Protein AF-A0A8J6PAV0-F1 (afdb_monomer_lite)

Secondary structure (DSSP, 8-state):
---HHHHHTTSEEEEEETTTTEEEEEE--SS--SSS------SS-SSTTTTHHIIIIIIS---HHHHHHHHHTT--

Foldseek 3Di:
DPDPVCVVQCQWDWAAEPLVRGIDTDGDDPPQDPPDGDDHPHPDDNDPCPCVCCCVCVVVVDDPVRVVVCVVVVVD

pLDDT: mean 94.88, std 2.75, range [77.12, 98.19]

Structure (mmCIF, N/CA/C/O backbone):
data_AF-A0A8J6PAV0-F1
#
_entry.id   AF-A0A8J6PAV0-F1
#
loop_
_atom_site.group_PDB
_atom_site.id
_atom_site.type_symbol
_atom_site.label_atom_id
_atom_site.label_alt_id
_atom_site.label_comp_id
_atom_site.label_asym_id
_atom_site.label_entity_id
_atom_site.label_seq_id
_atom_site.pdbx_PDB_ins_code
_atom_site.Cartn_x
_atom_site.Cartn_y
_atom_site.Cartn_z
_atom_site.occupancy
_atom_site.B_iso_or_equiv
_atom_site.auth_seq_id
_atom_site.auth_comp_id
_atom_site.auth_asym_id
_atom_site.auth_atom_id
_atom_site.pdbx_PDB_model_num
ATOM 1 N N . VAL A 1 1 ? 8.645 4.092 -21.083 1.00 77.12 1 VAL A N 1
ATOM 2 C CA . VAL A 1 1 ? 10.091 4.395 -20.935 1.00 77.12 1 VAL A CA 1
ATOM 3 C C . VAL A 1 1 ? 10.863 3.606 -21.979 1.00 77.12 1 VAL A C 1
ATOM 5 O O . VAL A 1 1 ? 10.585 2.420 -22.125 1.00 77.12 1 VAL A O 1
ATOM 8 N N . ALA A 1 2 ? 11.735 4.266 -22.746 1.00 90.44 2 ALA A N 1
ATOM 9 C CA . ALA A 1 2 ? 12.438 3.664 -23.887 1.00 90.44 2 ALA A CA 1
ATOM 10 C C . ALA A 1 2 ? 13.902 3.289 -23.598 1.00 90.44 2 ALA A C 1
ATOM 12 O O . ALA A 1 2 ? 14.481 2.544 -24.377 1.00 90.44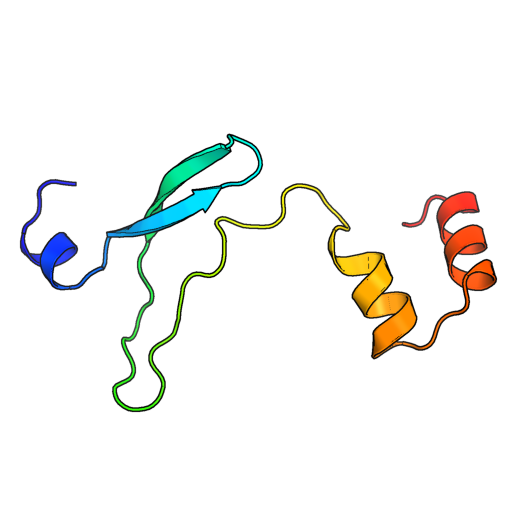 2 ALA A O 1
ATOM 13 N N . ASP A 1 3 ? 14.481 3.771 -22.493 1.00 95.38 3 ASP A N 1
ATOM 14 C CA . ASP A 1 3 ? 15.861 3.462 -22.113 1.00 95.38 3 ASP A CA 1
ATOM 15 C C 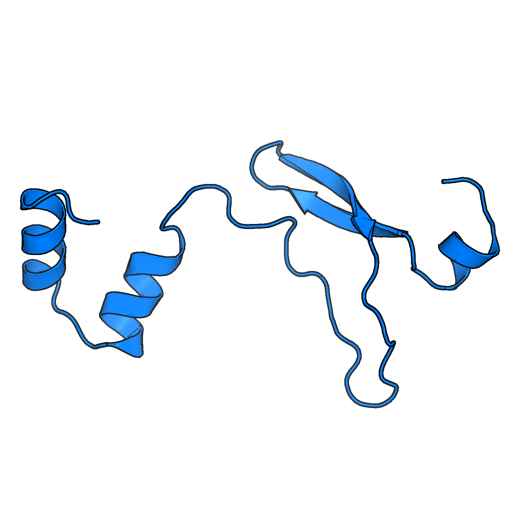. ASP A 1 3 ? 16.045 1.944 -21.887 1.00 95.38 3 ASP A C 1
ATOM 17 O O . ASP A 1 3 ? 15.360 1.380 -21.020 1.00 95.38 3 ASP A O 1
ATOM 21 N N . PRO A 1 4 ? 16.926 1.269 -22.653 1.00 95.38 4 PRO A N 1
ATOM 22 C CA . PRO A 1 4 ? 17.114 -0.177 -22.549 1.00 95.38 4 PRO A CA 1
ATOM 23 C C . PRO A 1 4 ? 17.595 -0.620 -21.168 1.00 95.38 4 PRO A C 1
ATOM 25 O O . PRO A 1 4 ? 17.066 -1.580 -20.612 1.00 95.38 4 PRO A O 1
ATOM 28 N N . HIS A 1 5 ? 18.521 0.124 -20.562 1.00 94.88 5 HIS A N 1
ATOM 29 C CA . HIS A 1 5 ? 19.115 -0.228 -19.274 1.00 94.88 5 HIS A CA 1
ATOM 30 C C . HIS A 1 5 ? 18.091 -0.166 -18.141 1.00 94.88 5 HIS A C 1
ATOM 32 O O . HIS A 1 5 ? 18.051 -1.046 -17.280 1.00 94.88 5 HIS A O 1
ATOM 38 N N . LEU A 1 6 ? 17.210 0.840 -18.153 1.00 94.38 6 LEU A N 1
ATOM 39 C CA . LEU A 1 6 ? 16.116 0.942 -17.185 1.00 94.38 6 LEU A CA 1
ATOM 40 C C . LEU A 1 6 ? 15.111 -0.208 -17.327 1.00 94.38 6 LEU A C 1
ATOM 42 O O . LEU A 1 6 ? 14.600 -0.694 -16.315 1.00 94.38 6 LEU A O 1
ATOM 46 N N . ARG A 1 7 ? 14.830 -0.655 -18.556 1.00 92.06 7 ARG A N 1
ATOM 47 C CA . ARG A 1 7 ? 13.910 -1.775 -18.807 1.00 92.06 7 ARG A CA 1
ATOM 48 C C . ARG A 1 7 ? 14.517 -3.112 -18.398 1.00 92.06 7 ARG A C 1
ATOM 50 O O . ARG A 1 7 ? 13.885 -3.853 -17.652 1.00 92.06 7 ARG A O 1
ATOM 57 N N . GLU A 1 8 ? 15.736 -3.401 -18.842 1.00 93.88 8 GLU A N 1
ATOM 58 C CA . GLU A 1 8 ? 16.433 -4.667 -18.573 1.00 93.88 8 GLU A CA 1
ATOM 59 C C . GLU A 1 8 ? 16.683 -4.886 -17.083 1.00 93.88 8 GLU A C 1
ATOM 61 O O . GLU A 1 8 ? 16.597 -6.005 -16.579 1.00 93.88 8 GLU A O 1
ATOM 66 N N . ARG A 1 9 ? 16.936 -3.801 -16.347 1.00 94.69 9 ARG A N 1
ATOM 67 C CA . ARG A 1 9 ? 17.146 -3.857 -14.898 1.00 94.69 9 ARG A CA 1
ATOM 68 C C . ARG A 1 9 ? 15.856 -3.808 -14.084 1.00 94.69 9 ARG A C 1
ATOM 70 O O . ARG A 1 9 ? 15.933 -3.810 -12.857 1.00 94.69 9 ARG A O 1
ATOM 77 N N . GLY A 1 10 ? 14.691 -3.747 -14.733 1.00 93.88 10 GLY A N 1
ATOM 78 C CA . GLY A 1 10 ? 13.396 -3.652 -14.058 1.00 93.88 10 GLY A CA 1
ATOM 79 C C . GLY A 1 10 ? 13.249 -2.385 -13.212 1.00 93.88 10 GLY A C 1
ATOM 80 O O . GLY A 1 10 ? 12.518 -2.390 -12.228 1.00 93.88 10 GLY A O 1
ATOM 81 N N . MET A 1 11 ? 13.957 -1.307 -13.570 1.00 95.69 11 MET A N 1
ATOM 82 C CA . MET A 1 11 ? 13.921 -0.022 -12.856 1.00 95.69 11 MET A CA 1
ATOM 83 C C . MET A 1 11 ? 12.601 0.716 -13.072 1.00 95.69 11 MET A C 1
ATOM 85 O O . MET A 1 11 ? 12.252 1.598 -12.292 1.00 95.69 11 MET A O 1
ATOM 89 N N . ILE A 1 12 ? 11.875 0.346 -14.126 1.00 95.56 12 ILE A N 1
ATOM 90 C CA . ILE A 1 12 ? 10.492 0.731 -14.375 1.00 95.56 12 ILE A CA 1
ATOM 91 C C . ILE A 1 12 ? 9.686 -0.558 -14.404 1.00 95.56 12 ILE A C 1
ATOM 93 O O . ILE A 1 12 ? 9.907 -1.406 -15.269 1.00 95.56 12 ILE A O 1
ATOM 97 N N . ALA A 1 13 ? 8.792 -0.711 -13.438 1.00 95.12 13 ALA A N 1
ATOM 98 C CA . ALA A 1 13 ? 8.064 -1.941 -13.188 1.00 95.12 13 ALA A CA 1
ATOM 99 C C . ALA A 1 13 ? 6.555 -1.713 -13.259 1.00 95.12 13 ALA A C 1
ATOM 101 O O . ALA A 1 13 ? 6.073 -0.580 -13.220 1.00 95.12 13 ALA A O 1
ATOM 102 N N . GLU A 1 14 ? 5.822 -2.812 -13.368 1.00 95.25 14 GLU A N 1
ATOM 103 C CA . GLU A 1 14 ? 4.368 -2.834 -13.346 1.00 95.25 14 GLU A CA 1
ATOM 104 C C . GLU A 1 14 ? 3.841 -2.769 -11.911 1.00 95.25 14 GLU A C 1
ATOM 106 O O . GLU A 1 14 ? 4.290 -3.501 -11.029 1.00 95.25 14 GLU A O 1
ATOM 111 N N . HIS A 1 15 ? 2.864 -1.894 -11.692 1.00 95.94 15 HIS A N 1
ATOM 112 C CA . HIS A 1 15 ? 2.124 -1.750 -10.445 1.00 95.94 15 HIS A CA 1
ATOM 113 C C . HIS A 1 15 ? 0.640 -1.860 -10.777 1.00 95.94 15 HIS A C 1
ATOM 115 O O . HIS A 1 15 ? 0.113 -1.028 -11.516 1.00 95.94 15 HIS A O 1
ATOM 121 N N . TYR A 1 16 ? -0.049 -2.879 -10.267 1.00 95.25 16 TYR A N 1
ATOM 122 C CA . TYR A 1 16 ? -1.500 -2.949 -10.426 1.00 95.25 16 TYR A CA 1
ATOM 123 C C . TYR A 1 16 ? -2.175 -1.961 -9.472 1.00 95.25 16 TYR A C 1
ATOM 125 O O . TYR A 1 16 ? -1.979 -2.039 -8.255 1.00 95.25 16 TYR A O 1
ATOM 133 N N . ASP A 1 17 ? -2.961 -1.037 -10.024 1.00 95.06 17 ASP A N 1
ATOM 134 C CA . ASP A 1 17 ? -3.739 -0.073 -9.253 1.00 95.06 17 ASP A CA 1
ATOM 135 C C . ASP A 1 17 ? -5.224 -0.443 -9.299 1.00 95.06 17 ASP A C 1
ATOM 137 O O . ASP A 1 17 ? -5.907 -0.289 -10.317 1.00 95.06 17 ASP A O 1
ATOM 141 N N . ALA A 1 18 ? -5.728 -0.923 -8.164 1.00 92.81 18 ALA A N 1
ATOM 142 C CA . ALA A 1 18 ? -7.110 -1.354 -8.026 1.00 92.81 18 ALA A CA 1
ATOM 143 C C . ALA A 1 18 ? -8.121 -0.191 -8.078 1.00 92.81 18 ALA A C 1
ATOM 145 O O . ALA A 1 18 ? -9.283 -0.434 -8.389 1.00 92.81 18 ALA A O 1
ATOM 146 N N . ARG A 1 19 ? -7.706 1.067 -7.856 1.00 92.81 19 ARG A N 1
ATOM 147 C CA . ARG A 1 19 ? -8.602 2.241 -7.943 1.00 92.81 19 ARG A CA 1
ATOM 148 C C . ARG A 1 19 ? -9.024 2.530 -9.376 1.00 92.81 19 ARG A C 1
ATOM 150 O O . ARG A 1 19 ? -10.116 3.029 -9.614 1.00 92.81 19 ARG A O 1
ATOM 157 N N . ILE A 1 20 ? -8.137 2.232 -10.323 1.00 93.94 20 ILE A N 1
ATOM 158 C CA . ILE A 1 20 ? -8.342 2.484 -11.754 1.00 93.94 20 ILE A CA 1
ATOM 159 C C . ILE A 1 20 ? -8.465 1.193 -12.574 1.00 93.94 20 ILE A C 1
ATOM 161 O O . ILE A 1 20 ? -8.583 1.262 -13.796 1.00 93.94 20 ILE A O 1
ATOM 165 N N . GLY A 1 21 ? -8.413 0.025 -11.924 1.00 94.38 21 GLY A N 1
ATOM 166 C CA . GLY A 1 21 ? -8.618 -1.283 -12.551 1.00 94.38 21 GLY A CA 1
ATOM 167 C C . GLY A 1 21 ? -7.589 -1.640 -13.624 1.00 94.38 21 GLY A C 1
ATOM 168 O O . GLY A 1 21 ? -7.912 -2.363 -14.565 1.00 94.38 21 GLY A O 1
ATOM 169 N N . ARG A 1 22 ? -6.365 -1.103 -13.541 1.00 95.00 22 ARG A N 1
ATOM 170 C CA . ARG A 1 22 ? -5.319 -1.363 -14.539 1.00 95.00 22 ARG A CA 1
ATOM 171 C C . ARG A 1 22 ? -3.914 -1.252 -13.970 1.00 95.00 22 ARG A C 1
ATOM 173 O O . ARG A 1 22 ? -3.674 -0.616 -12.946 1.00 95.00 22 ARG A O 1
ATOM 180 N N . THR A 1 23 ? -2.971 -1.820 -14.708 1.00 95.50 23 THR A N 1
ATOM 181 C CA . THR A 1 23 ? -1.541 -1.683 -14.441 1.00 95.50 23 THR A CA 1
ATOM 182 C C . THR A 1 23 ? -1.026 -0.310 -14.865 1.00 95.50 23 THR A C 1
ATOM 184 O O . THR A 1 23 ? -1.351 0.189 -15.945 1.00 95.50 23 THR A O 1
ATOM 187 N N . VAL A 1 24 ? -0.177 0.279 -14.026 1.00 94.62 24 VAL A N 1
ATOM 188 C CA . VAL A 1 24 ? 0.603 1.484 -14.317 1.00 94.62 24 VAL A CA 1
ATOM 189 C C . VAL A 1 24 ? 2.093 1.192 -14.196 1.00 94.62 24 VAL A C 1
ATOM 191 O O . VAL A 1 24 ? 2.506 0.258 -13.510 1.00 94.62 24 VAL A O 1
ATOM 194 N N . LEU A 1 25 ? 2.912 1.989 -14.881 1.00 94.81 25 LEU A N 1
ATOM 195 C CA . LEU A 1 25 ? 4.363 1.904 -14.766 1.00 94.81 25 LEU A CA 1
ATOM 196 C C . LEU A 1 25 ? 4.850 2.844 -13.667 1.00 94.81 25 LEU A C 1
ATOM 198 O O . LEU A 1 25 ? 4.573 4.042 -13.708 1.00 94.81 25 LEU A O 1
ATOM 202 N N . GLY A 1 26 ? 5.604 2.298 -12.721 1.00 94.25 26 GLY A N 1
ATOM 203 C CA . GLY A 1 26 ? 6.213 3.037 -11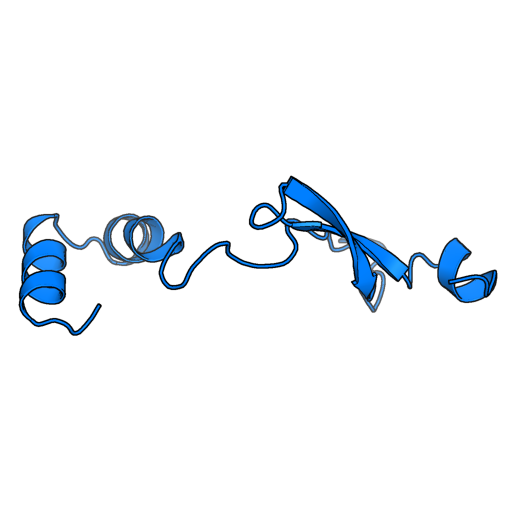.621 1.00 94.25 26 GLY A CA 1
ATOM 204 C C . GLY A 1 26 ? 7.663 2.612 -11.389 1.00 94.25 26 GLY A C 1
ATOM 205 O O . GLY A 1 26 ? 8.183 1.759 -12.115 1.00 94.25 26 GLY A O 1
ATOM 206 N N . PRO A 1 27 ? 8.337 3.188 -10.383 1.00 95.19 27 PRO A N 1
ATOM 207 C CA . PRO A 1 27 ? 9.682 2.772 -10.008 1.00 95.19 27 PRO A CA 1
ATOM 208 C C . PRO A 1 27 ? 9.745 1.282 -9.649 1.00 95.19 27 PRO A C 1
ATOM 210 O O . PRO A 1 27 ? 8.838 0.738 -9.015 1.00 95.19 27 PRO A O 1
ATOM 213 N N . GLY A 1 28 ? 10.820 0.622 -10.068 1.00 96.00 28 GLY A N 1
ATOM 214 C CA . GLY A 1 28 ? 11.170 -0.728 -9.640 1.00 96.00 28 GLY A CA 1
ATOM 215 C C . GLY A 1 28 ? 11.746 -0.770 -8.225 1.00 96.00 28 GLY A C 1
ATOM 216 O O . GLY A 1 28 ? 11.995 0.259 -7.598 1.00 96.00 28 GLY A O 1
ATOM 217 N N . ILE A 1 29 ? 11.993 -1.979 -7.720 1.00 96.50 29 ILE A N 1
ATOM 218 C CA . ILE A 1 29 ? 12.558 -2.182 -6.380 1.00 96.50 29 ILE A CA 1
ATOM 219 C C . ILE A 1 29 ? 14.082 -2.110 -6.434 1.00 96.50 29 ILE A C 1
ATOM 221 O O . ILE A 1 29 ? 14.726 -2.878 -7.153 1.00 96.50 29 ILE A O 1
ATOM 225 N N . VAL A 1 30 ? 14.653 -1.215 -5.626 1.00 94.81 30 VAL A N 1
ATOM 226 C CA . VAL A 1 30 ? 16.099 -1.003 -5.511 1.00 94.81 30 VAL A CA 1
ATOM 227 C C . VAL A 1 30 ? 16.546 -0.956 -4.042 1.00 94.81 30 VAL A C 1
ATOM 229 O O . VAL A 1 30 ? 15.866 -0.327 -3.234 1.00 94.81 30 VAL A O 1
ATOM 232 N N . PRO A 1 31 ? 17.688 -1.579 -3.684 1.00 93.94 31 PRO A N 1
ATOM 233 C CA . PRO A 1 31 ? 18.509 -2.464 -4.515 1.00 93.94 31 PRO A CA 1
ATOM 234 C C . PRO A 1 31 ? 17.833 -3.826 -4.764 1.00 93.94 31 PRO A C 1
ATOM 236 O O . PRO A 1 31 ? 16.978 -4.270 -4.000 1.00 93.94 31 PRO A O 1
ATOM 239 N N . ARG A 1 32 ? 18.249 -4.531 -5.824 1.00 94.44 32 ARG A N 1
ATOM 240 C CA . ARG A 1 32 ? 17.810 -5.912 -6.074 1.00 94.44 32 ARG A CA 1
ATOM 241 C C . ARG A 1 32 ? 18.667 -6.877 -5.260 1.00 94.44 32 ARG A C 1
ATOM 243 O O . ARG A 1 32 ? 19.817 -7.132 -5.611 1.00 94.44 32 ARG A O 1
ATOM 250 N N . LEU A 1 33 ? 18.097 -7.415 -4.186 1.00 96.25 33 LEU A N 1
ATOM 251 C CA . LEU A 1 33 ? 18.754 -8.425 -3.358 1.00 96.25 33 LEU A CA 1
ATOM 252 C C . LEU A 1 33 ? 18.795 -9.777 -4.081 1.00 96.25 33 LEU A C 1
ATOM 254 O O . LEU A 1 33 ? 17.844 -10.153 -4.767 1.00 96.25 33 LEU A O 1
ATOM 258 N N . THR A 1 34 ? 19.895 -10.510 -3.922 1.00 95.94 34 THR A N 1
ATOM 259 C CA . THR A 1 34 ? 20.096 -11.818 -4.565 1.00 95.94 34 THR A CA 1
ATOM 260 C C . THR A 1 34 ? 19.362 -12.942 -3.839 1.00 95.94 34 THR A C 1
ATOM 262 O O . THR A 1 34 ? 18.760 -13.785 -4.495 1.00 95.94 34 THR A O 1
ATOM 265 N N . ALA A 1 35 ? 19.372 -12.939 -2.502 1.00 97.56 35 ALA A N 1
ATOM 266 C CA . ALA A 1 35 ? 18.718 -13.967 -1.689 1.00 97.56 35 ALA A CA 1
ATOM 267 C C . ALA A 1 35 ? 17.221 -13.692 -1.460 1.00 97.56 35 ALA A C 1
ATOM 269 O O . ALA A 1 35 ? 16.409 -14.612 -1.483 1.00 97.56 35 ALA A O 1
ATOM 270 N N . THR A 1 36 ? 16.847 -12.426 -1.256 1.00 97.06 36 THR A N 1
ATOM 271 C CA . THR A 1 36 ? 15.483 -12.013 -0.880 1.00 97.06 36 THR A CA 1
ATOM 272 C C . THR A 1 36 ? 14.984 -10.857 -1.753 1.00 97.06 36 THR A C 1
ATOM 274 O O . THR A 1 36 ? 14.770 -9.745 -1.267 1.00 97.06 36 THR A O 1
ATOM 277 N N . PRO A 1 37 ? 14.824 -11.064 -3.074 1.00 95.44 37 PRO A N 1
ATOM 278 C CA . PRO A 1 37 ? 14.352 -10.009 -3.961 1.00 95.44 37 PRO A CA 1
ATOM 279 C C . PRO A 1 37 ? 12.959 -9.530 -3.531 1.00 95.44 37 PRO A C 1
ATOM 281 O O . PRO A 1 37 ? 12.032 -10.329 -3.386 1.00 95.44 37 PRO A O 1
ATOM 284 N N . GLY A 1 38 ? 12.805 -8.217 -3.349 1.00 95.44 38 GLY A N 1
ATOM 285 C CA . GLY A 1 38 ? 11.504 -7.619 -3.061 1.00 95.44 38 GLY A CA 1
ATOM 286 C C . GLY A 1 38 ? 10.510 -7.817 -4.210 1.00 95.44 38 GLY A C 1
ATOM 287 O O . GLY A 1 38 ? 10.892 -8.080 -5.354 1.00 95.44 38 GLY A O 1
ATOM 288 N N . ARG A 1 39 ? 9.216 -7.661 -3.912 1.00 94.75 39 ARG A N 1
ATOM 289 C CA . ARG A 1 39 ? 8.135 -7.677 -4.909 1.00 94.75 39 ARG A CA 1
ATOM 290 C C . ARG A 1 39 ? 7.181 -6.508 -4.707 1.00 94.75 39 ARG A C 1
ATOM 292 O O . ARG A 1 39 ? 6.878 -6.143 -3.573 1.00 94.75 39 ARG A O 1
ATOM 299 N N . ILE A 1 40 ? 6.694 -5.959 -5.817 1.00 94.75 40 ILE A N 1
ATOM 300 C CA . ILE A 1 40 ? 5.603 -4.984 -5.827 1.00 94.75 40 ILE A CA 1
ATOM 301 C C . ILE A 1 40 ? 4.306 -5.775 -5.676 1.00 94.75 40 ILE A C 1
ATOM 303 O O . ILE A 1 40 ? 4.043 -6.679 -6.465 1.00 94.75 40 ILE A O 1
ATOM 307 N N . ARG A 1 41 ? 3.530 -5.473 -4.633 1.00 91.38 41 ARG A N 1
ATOM 308 C CA . ARG A 1 41 ? 2.260 -6.158 -4.344 1.00 91.38 41 ARG A CA 1
ATOM 309 C C . ARG A 1 41 ? 1.055 -5.408 -4.906 1.00 91.38 41 ARG A C 1
ATOM 311 O O . ARG A 1 41 ? 0.121 -6.035 -5.388 1.00 91.38 41 ARG A O 1
ATOM 318 N N . ASN A 1 42 ? 1.083 -4.081 -4.851 1.00 90.31 42 ASN A N 1
ATOM 319 C CA . ASN A 1 42 ? 0.048 -3.190 -5.366 1.00 90.31 42 ASN A CA 1
ATOM 320 C C . ASN A 1 42 ? 0.640 -1.785 -5.592 1.00 90.31 42 ASN A C 1
ATOM 322 O O . ASN A 1 42 ? 1.763 -1.512 -5.165 1.00 90.31 42 ASN A O 1
ATOM 326 N N . ALA A 1 43 ? -0.120 -0.904 -6.246 1.00 94.00 43 ALA A N 1
ATOM 327 C CA . ALA A 1 43 ? 0.219 0.510 -6.453 1.00 94.00 43 ALA A CA 1
ATOM 328 C C . ALA A 1 43 ? -0.110 1.423 -5.246 1.00 94.00 43 ALA A C 1
ATOM 330 O O . ALA A 1 43 ? -0.164 2.647 -5.388 1.00 94.00 43 ALA A O 1
ATOM 331 N N . GLY A 1 44 ? -0.364 0.841 -4.072 1.00 91.69 44 GLY A N 1
ATOM 332 C CA . GLY A 1 44 ? -0.883 1.513 -2.883 1.00 91.69 44 GLY A CA 1
ATOM 333 C C . GLY A 1 44 ? -2.327 1.114 -2.542 1.00 91.69 44 GLY A C 1
ATOM 334 O O . GLY A 1 44 ? -3.008 0.474 -3.351 1.00 91.69 44 GLY A O 1
ATOM 335 N N . PRO A 1 45 ? -2.796 1.475 -1.334 1.00 92.50 45 PRO A N 1
ATOM 336 C CA . PRO A 1 45 ? -4.153 1.188 -0.885 1.00 92.50 45 PRO A CA 1
ATOM 337 C C . PRO A 1 45 ? -5.191 1.947 -1.720 1.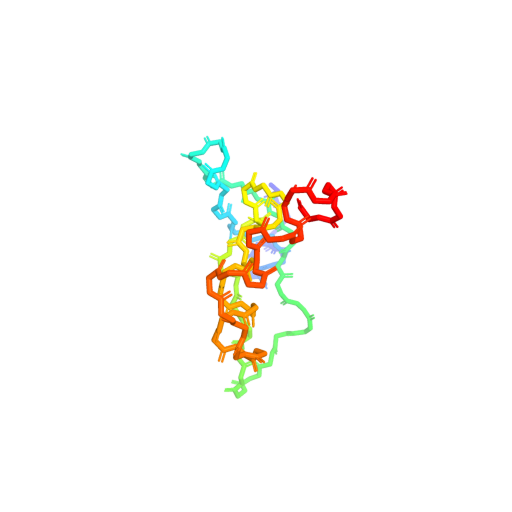00 92.50 45 PRO A C 1
ATOM 339 O O . PRO A 1 45 ? -4.949 3.062 -2.192 1.00 92.50 45 PRO A O 1
ATOM 342 N N . THR A 1 46 ? -6.370 1.348 -1.894 1.00 92.69 46 THR A N 1
ATOM 343 C CA . THR A 1 46 ? -7.457 1.957 -2.674 1.00 92.69 46 THR A CA 1
ATOM 344 C C . THR A 1 46 ? -8.067 3.171 -1.985 1.00 92.69 46 THR A C 1
ATOM 346 O O . THR A 1 46 ? -8.487 4.109 -2.660 1.00 92.69 46 THR A O 1
ATOM 349 N N . GLN A 1 47 ? -8.076 3.162 -0.654 1.00 92.25 47 GLN A N 1
ATOM 350 C CA . GLN A 1 47 ? -8.617 4.208 0.203 1.00 92.25 47 GLN A CA 1
ATOM 351 C C . GLN A 1 47 ? -7.870 4.245 1.547 1.00 92.25 47 GLN A C 1
ATOM 353 O O . GLN A 1 47 ? -7.247 3.245 1.923 1.00 92.25 47 GLN A O 1
ATOM 358 N N . PRO A 1 48 ? -7.925 5.367 2.285 1.00 93.00 48 PRO A N 1
ATOM 359 C CA . PRO A 1 48 ? -7.461 5.415 3.669 1.00 93.00 48 PRO A CA 1
ATOM 360 C C . PRO A 1 48 ? -8.158 4.352 4.532 1.00 93.00 48 PRO A C 1
ATOM 362 O O . PRO A 1 48 ? -9.346 4.098 4.359 1.00 93.00 48 PRO A O 1
ATOM 365 N N . GLY A 1 49 ? -7.414 3.733 5.450 1.00 93.81 49 GLY A N 1
ATOM 366 C CA . GLY A 1 49 ? -7.967 2.798 6.436 1.00 93.81 49 GLY A CA 1
ATOM 367 C C . GLY A 1 49 ? -8.307 1.389 5.931 1.00 93.81 49 GLY A C 1
ATOM 368 O O . GLY A 1 49 ? -8.933 0.637 6.667 1.00 93.81 49 GLY A O 1
ATOM 369 N N . VAL A 1 50 ? -7.896 0.995 4.716 1.00 93.81 50 VAL A N 1
ATOM 370 C CA . VAL A 1 50 ? -8.165 -0.356 4.160 1.00 93.81 50 VAL A CA 1
ATOM 371 C C . VAL A 1 50 ? -7.714 -1.508 5.069 1.00 93.81 50 VAL A C 1
ATOM 373 O O . VAL A 1 50 ? -8.374 -2.542 5.097 1.00 93.81 50 VAL A O 1
ATOM 376 N N . ASP A 1 51 ? -6.648 -1.308 5.845 1.00 94.81 51 ASP A N 1
ATOM 377 C CA . ASP A 1 51 ? -6.087 -2.328 6.738 1.00 94.81 51 ASP A CA 1
ATOM 378 C C . ASP A 1 51 ? -6.515 -2.134 8.212 1.00 94.81 51 ASP A C 1
ATOM 380 O O . ASP A 1 51 ? -6.018 -2.839 9.089 1.00 94.81 51 ASP A O 1
ATOM 384 N N . ASN A 1 52 ? -7.422 -1.188 8.520 1.00 95.44 52 ASN A N 1
ATOM 385 C CA . ASN A 1 52 ? -7.815 -0.875 9.904 1.00 95.44 52 ASN A CA 1
ATOM 386 C C . ASN A 1 52 ? -8.376 -2.101 10.629 1.00 95.44 52 ASN A C 1
ATOM 388 O O . ASN A 1 52 ? -7.940 -2.402 11.735 1.00 95.44 52 ASN A O 1
ATOM 392 N N . ASP A 1 53 ? -9.290 -2.838 9.998 1.00 94.12 53 ASP A N 1
ATOM 393 C CA . ASP A 1 53 ? -9.889 -4.036 10.595 1.00 94.12 53 ASP A CA 1
ATOM 394 C C . ASP A 1 53 ? -8.844 -5.124 10.876 1.00 94.12 53 ASP A C 1
ATOM 396 O O . ASP A 1 53 ? -8.855 -5.727 11.952 1.00 94.12 53 ASP A O 1
ATOM 400 N N . GLU A 1 54 ? -7.919 -5.358 9.936 1.00 96.12 54 GLU A N 1
ATOM 401 C CA . GLU A 1 54 ? -6.838 -6.338 10.102 1.00 96.12 54 GLU A CA 1
ATOM 402 C C . GLU A 1 54 ? -5.940 -5.957 11.284 1.00 96.12 54 GLU A C 1
ATOM 404 O O . GLU A 1 54 ? -5.629 -6.798 12.129 1.00 96.12 54 GLU A O 1
ATOM 409 N N . VAL A 1 55 ? -5.563 -4.682 11.386 1.00 97.06 55 VAL A N 1
ATOM 410 C CA . VAL A 1 55 ? -4.672 -4.200 12.445 1.00 97.06 55 VAL A CA 1
ATOM 411 C C . VAL A 1 55 ? -5.386 -4.144 13.794 1.00 97.06 55 VAL A C 1
ATOM 413 O O . VAL A 1 55 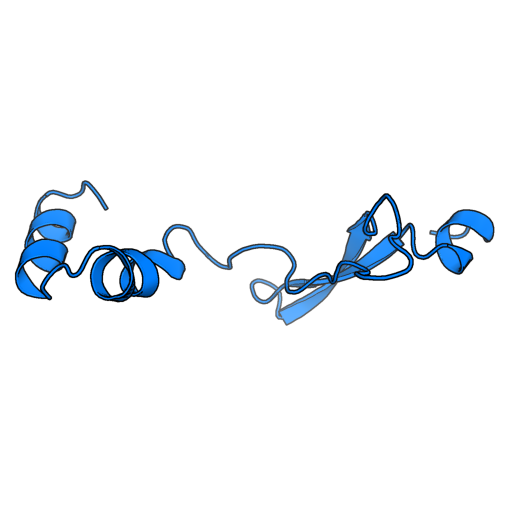? -4.902 -4.726 14.763 1.00 97.06 55 VAL A O 1
ATOM 416 N N . TYR A 1 56 ? -6.537 -3.481 13.887 1.00 97.62 56 TYR A N 1
ATOM 417 C CA . TYR A 1 56 ? -7.243 -3.286 15.154 1.00 97.62 56 TYR A CA 1
ATOM 418 C C . TYR A 1 56 ? -7.710 -4.608 15.746 1.00 97.62 56 TYR A C 1
ATOM 420 O O . TYR A 1 56 ? -7.478 -4.864 16.925 1.00 97.62 56 TYR A O 1
ATOM 428 N N . ARG A 1 57 ? -8.284 -5.499 14.937 1.00 96.62 57 ARG A N 1
ATOM 429 C CA . ARG A 1 57 ? -8.786 -6.783 15.444 1.00 96.62 57 ARG A CA 1
ATOM 430 C C . ARG A 1 57 ? -7.690 -7.834 15.512 1.00 96.62 57 ARG A C 1
ATOM 432 O O . ARG A 1 57 ? -7.583 -8.541 16.507 1.00 96.62 57 ARG A O 1
ATOM 439 N N . GLY A 1 58 ? -6.890 -7.956 14.454 1.00 97.25 58 GLY A N 1
ATOM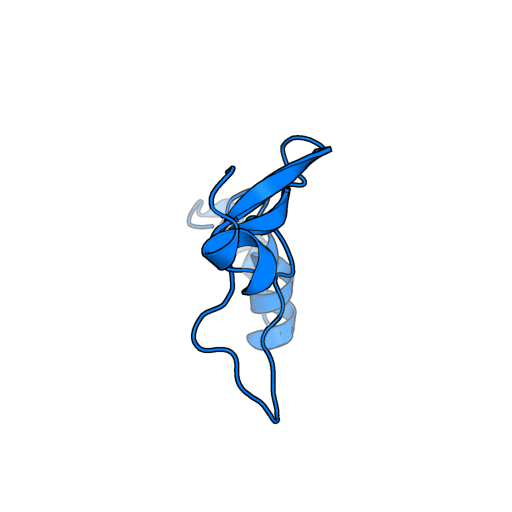 440 C CA . GLY A 1 58 ? -5.918 -9.039 14.309 1.00 97.25 58 GLY A CA 1
ATOM 441 C C . GLY A 1 58 ? -4.616 -8.808 15.069 1.00 97.25 58 GLY A C 1
ATOM 442 O O . GLY A 1 58 ? -4.076 -9.749 15.646 1.00 97.25 58 GLY A O 1
ATOM 443 N N . VAL A 1 59 ? -4.112 -7.571 15.091 1.00 97.81 59 VAL A N 1
ATOM 444 C CA . VAL A 1 59 ? -2.828 -7.240 15.731 1.00 97.81 59 VAL A CA 1
ATOM 445 C C . VAL A 1 59 ? -3.030 -6.687 17.138 1.00 97.81 59 VAL A C 1
ATOM 447 O O . VAL A 1 59 ? -2.303 -7.074 18.051 1.00 97.81 59 VAL A O 1
ATOM 450 N N . LEU A 1 60 ? -4.008 -5.795 17.327 1.00 97.62 60 LEU A N 1
ATOM 451 C CA . LEU A 1 60 ? -4.253 -5.136 18.616 1.00 97.62 60 LEU A CA 1
ATOM 452 C C . LEU A 1 60 ? -5.295 -5.851 19.487 1.00 97.62 60 LEU A C 1
ATOM 454 O O . LEU A 1 60 ? -5.372 -5.567 20.679 1.00 97.62 60 LEU A O 1
ATOM 458 N N . GLY A 1 61 ? -6.067 -6.787 18.925 1.00 97.69 61 GLY A N 1
ATOM 459 C CA . GLY A 1 61 ? -7.059 -7.563 19.674 1.00 97.69 61 GLY A CA 1
ATOM 460 C C . GLY A 1 61 ? -8.294 -6.768 20.102 1.00 97.69 61 GLY A C 1
ATOM 461 O O . GLY A 1 61 ? -8.957 -7.158 21.061 1.00 97.69 61 GLY A O 1
ATOM 462 N N . MET A 1 62 ? -8.600 -5.661 19.423 1.00 98.19 62 MET A N 1
ATOM 463 C CA . MET A 1 62 ? -9.772 -4.836 19.708 1.00 98.19 62 MET A CA 1
ATOM 464 C C . MET A 1 62 ? -11.065 -5.569 19.359 1.00 98.19 62 MET A C 1
ATOM 466 O O . MET A 1 62 ? -11.152 -6.305 18.366 1.00 98.19 62 MET A O 1
ATOM 470 N N . THR A 1 63 ? -12.083 -5.341 20.179 1.00 97.69 63 THR A N 1
ATOM 471 C CA . THR A 1 63 ? -13.424 -5.876 19.956 1.00 97.69 63 THR A CA 1
ATOM 472 C C . THR A 1 63 ? -14.156 -5.089 18.868 1.00 97.69 63 THR A C 1
ATOM 474 O O . THR A 1 63 ? -13.715 -4.024 18.428 1.00 97.69 63 THR A O 1
ATOM 477 N N . ALA A 1 64 ? -15.281 -5.628 18.389 1.00 95.75 64 ALA A N 1
ATOM 478 C CA . ALA A 1 64 ? -16.113 -4.907 17.426 1.00 95.75 64 ALA A CA 1
ATOM 479 C C . ALA A 1 64 ? -16.731 -3.652 18.065 1.00 95.75 64 ALA A C 1
ATOM 481 O O . ALA A 1 64 ? -16.912 -2.639 17.394 1.00 95.75 64 ALA A O 1
ATOM 482 N N . GLU A 1 65 ? -17.010 -3.727 19.364 1.00 97.81 65 GLU A N 1
ATOM 483 C CA . GLU A 1 65 ? -17.528 -2.649 20.190 1.00 97.81 65 GLU A CA 1
ATOM 484 C C . GLU A 1 65 ? -16.514 -1.501 20.297 1.00 97.81 65 GLU A C 1
ATOM 486 O O . GLU A 1 65 ? -16.871 -0.365 19.994 1.00 97.81 65 GLU A O 1
ATOM 491 N N . ASP A 1 66 ? -15.240 -1.793 20.593 1.00 97.50 66 ASP A N 1
ATOM 492 C CA . ASP A 1 66 ? -14.181 -0.769 20.667 1.00 97.50 66 ASP A CA 1
ATOM 493 C C . ASP A 1 66 ? -14.045 0.008 19.344 1.00 97.50 66 ASP A C 1
ATOM 495 O O . ASP A 1 66 ? -13.921 1.232 19.319 1.00 97.50 66 ASP A O 1
ATOM 499 N N . ILE A 1 67 ? -14.082 -0.702 18.211 1.00 96.50 67 ILE A N 1
ATOM 500 C CA . ILE A 1 67 ? -13.961 -0.092 16.878 1.00 96.50 67 ILE A CA 1
ATOM 501 C C . ILE A 1 67 ? -15.202 0.749 16.552 1.00 96.50 67 ILE A C 1
ATOM 503 O O . ILE A 1 67 ? -15.084 1.841 15.990 1.00 96.50 67 ILE A O 1
ATOM 507 N N . ALA A 1 68 ? -16.393 0.278 16.930 1.00 96.69 68 ALA A N 1
ATOM 508 C CA . ALA A 1 68 ? -17.627 1.035 16.754 1.00 96.69 68 ALA A CA 1
ATOM 509 C C . ALA A 1 68 ? -17.615 2.345 17.561 1.00 96.69 68 ALA A C 1
ATOM 511 O O . ALA A 1 68 ? -18.055 3.375 17.047 1.00 96.69 68 ALA A O 1
ATOM 512 N N . GLU A 1 69 ? -17.071 2.332 18.782 1.00 97.75 69 GLU A N 1
ATOM 513 C CA . GLU A 1 69 ? -16.897 3.539 19.598 1.00 97.75 69 GLU A CA 1
ATOM 514 C C . GLU A 1 69 ? -15.960 4.554 18.931 1.00 97.75 69 GLU A C 1
ATOM 516 O O . GLU A 1 69 ? -16.273 5.746 18.883 1.00 97.75 69 GLU A O 1
ATOM 521 N N . LEU A 1 70 ? -14.848 4.099 18.348 1.00 96.00 70 LEU A N 1
ATOM 522 C CA . LEU A 1 70 ? -13.917 4.978 17.636 1.00 96.00 70 LEU A CA 1
ATOM 523 C C . LEU A 1 70 ? -14.536 5.594 16.370 1.00 96.00 70 LEU A C 1
ATOM 525 O O . LEU A 1 70 ? -14.352 6.790 16.121 1.00 96.00 70 LEU A O 1
ATOM 529 N N . HIS A 1 71 ? -15.310 4.820 15.603 1.00 95.88 71 HIS A N 1
ATOM 530 C CA . HIS A 1 71 ? -16.067 5.355 14.467 1.00 95.88 71 HIS A CA 1
ATOM 531 C C . HIS A 1 71 ? -17.121 6.372 14.914 1.00 95.88 71 HIS A C 1
ATOM 533 O O . HIS A 1 71 ? -17.252 7.432 14.302 1.00 95.88 71 HIS A O 1
ATOM 539 N N . ALA A 1 72 ? -17.847 6.089 16.000 1.00 97.81 72 ALA A N 1
ATOM 540 C CA . ALA A 1 72 ? -18.835 7.013 16.554 1.00 97.81 72 ALA A CA 1
ATOM 541 C C . ALA A 1 72 ? -18.195 8.323 17.046 1.00 97.81 72 ALA A C 1
ATOM 543 O O . ALA A 1 72 ? -18.799 9.389 16.926 1.00 97.81 72 ALA A O 1
ATOM 544 N N . ALA A 1 73 ? -16.961 8.257 17.551 1.00 97.56 73 ALA A N 1
ATOM 545 C CA . ALA A 1 73 ? -16.174 9.423 17.940 1.00 97.56 73 ALA A CA 1
ATOM 546 C C . ALA A 1 73 ? -15.548 10.179 16.748 1.00 97.56 73 ALA A C 1
ATOM 548 O O . ALA A 1 73 ? -15.038 11.284 16.938 1.00 97.56 73 ALA A O 1
ATOM 549 N N . GLY A 1 74 ? -15.577 9.620 15.531 1.00 95.69 74 GLY A N 1
ATOM 550 C CA . GLY A 1 74 ? -15.030 10.243 14.320 1.00 95.69 74 GLY A CA 1
ATOM 551 C C . GLY A 1 74 ? -13.503 10.348 14.301 1.00 95.69 74 GLY A C 1
ATOM 552 O O . GLY A 1 74 ? -12.956 11.216 13.620 1.00 95.69 74 GLY A O 1
ATOM 553 N N . VAL A 1 75 ? -12.816 9.506 15.077 1.00 95.00 75 VAL A N 1
ATOM 554 C CA . VAL A 1 75 ? -11.344 9.483 15.157 1.00 95.00 75 VAL A CA 1
ATOM 555 C C . VAL A 1 75 ? -10.706 8.451 14.221 1.00 95.00 75 VAL A C 1
ATOM 557 O O . VAL A 1 75 ? -9.488 8.488 14.042 1.00 95.00 75 VAL A O 1
ATOM 560 N N . ILE A 1 76 ? -11.516 7.571 13.613 1.00 91.56 76 ILE A N 1
ATOM 561 C CA . ILE A 1 76 ? -11.137 6.610 12.562 1.00 91.56 76 ILE A CA 1
ATOM 562 C C . ILE A 1 76 ? -12.178 6.547 11.442 1.00 91.56 76 ILE A C 1
ATOM 564 O O . ILE A 1 76 ? -13.375 6.814 11.710 1.00 91.56 76 ILE A O 1
#

Sequence (76 aa):
VADPHLRERGMIAEHYDARIGRTVLGPGIVPRLTATPGRIRNAGPTQPGVDNDEVYRGVLGMTAEDIAELHAAGVI

Radius of gyration: 18.44 Å; chains: 1; bounding box: 39×24×45 Å